Protein AF-A0A395YHB1-F1 (afdb_monomer_lite)

Radius of gyration: 20.07 Å; chains: 1; bounding box: 61×29×41 Å

Foldseek 3Di:
DFKWKAWPVRDIAGFPDPPDLQWTKGKAQAPVRVVVVVVCQDQRRQQWMFIAGPVRHTPDIAGRKDFPDKDWDQDPNRMIIMTTGIDHDDPVNVVVVVVVVVVVVVVVVVCVVVVDPPDD

pLDDT: mean 91.36, std 10.52, range [46.06, 98.12]

Sequence (120 aa):
MKDTMILKDGNVIELEEASSLTALKVVAADRAAMLETWSKLTVENLANVQIKNGDGLVVGKYTDLVMDHETSIVENDGSVSTNYCFREKTDVEQLEERVAAVEETTDILTMNALDGGELV

Structure (mmCIF, N/CA/C/O backbone):
data_AF-A0A395YHB1-F1
#
_entry.id   AF-A0A395YHB1-F1
#
loop_
_atom_site.group_PDB
_atom_site.id
_atom_site.type_symbol
_atom_site.label_atom_id
_atom_site.label_alt_id
_atom_site.label_comp_id
_atom_site.label_asym_id
_atom_site.label_entity_id
_atom_site.label_seq_id
_atom_site.pdbx_PDB_ins_code
_atom_site.Cartn_x
_atom_site.Cartn_y
_atom_site.Cartn_z
_atom_site.occupancy
_atom_site.B_iso_or_equiv
_atom_site.auth_seq_id
_atom_site.auth_comp_id
_atom_site.auth_asym_id
_atom_site.auth_atom_id
_atom_site.pdbx_PDB_model_num
ATOM 1 N N . MET A 1 1 ? -14.897 -12.260 10.498 1.00 84.38 1 MET A N 1
ATOM 2 C CA . MET A 1 1 ? -13.474 -11.858 10.528 1.00 84.38 1 MET A CA 1
ATOM 3 C C . MET A 1 1 ? -13.280 -10.804 9.454 1.00 84.38 1 MET A C 1
ATOM 5 O O . MET A 1 1 ? -14.079 -10.787 8.525 1.00 84.38 1 MET A O 1
ATOM 9 N N . LYS A 1 2 ? -12.320 -9.896 9.629 1.00 92.06 2 LYS A N 1
ATOM 10 C CA . LYS A 1 2 ? -12.047 -8.834 8.657 1.00 92.06 2 LYS A CA 1
ATOM 11 C C . LYS A 1 2 ? -11.239 -9.370 7.484 1.00 92.06 2 LYS A C 1
ATOM 13 O O . LYS A 1 2 ? -10.538 -10.374 7.624 1.00 92.06 2 LYS A O 1
ATOM 18 N N . ASP A 1 3 ? -11.329 -8.676 6.363 1.00 96.06 3 ASP A N 1
ATOM 19 C CA . ASP A 1 3 ? -10.443 -8.911 5.234 1.00 96.06 3 ASP A CA 1
ATOM 20 C C . ASP A 1 3 ? -9.025 -8.440 5.597 1.00 96.06 3 ASP A C 1
ATOM 22 O O . ASP A 1 3 ? -8.831 -7.613 6.491 1.00 96.06 3 ASP A O 1
ATOM 26 N N . THR A 1 4 ? -8.011 -8.994 4.937 1.00 96.81 4 THR A N 1
ATOM 27 C CA . THR A 1 4 ? -6.606 -8.674 5.222 1.00 96.81 4 THR A CA 1
ATOM 28 C C . THR A 1 4 ? -5.809 -8.465 3.948 1.00 96.81 4 THR A C 1
ATOM 30 O O . THR A 1 4 ? -5.947 -9.220 2.984 1.00 96.81 4 THR A O 1
ATOM 33 N N . MET A 1 5 ? -4.940 -7.458 3.966 1.00 96.81 5 MET A N 1
ATOM 34 C CA . MET A 1 5 ? -3.902 -7.236 2.966 1.00 96.81 5 MET A CA 1
ATOM 35 C C . MET A 1 5 ? -2.581 -7.780 3.499 1.00 96.81 5 MET A C 1
ATOM 37 O O . MET A 1 5 ? -2.143 -7.413 4.587 1.00 96.81 5 MET A O 1
ATOM 41 N N . ILE A 1 6 ? -1.952 -8.664 2.736 1.00 97.56 6 ILE A N 1
ATOM 42 C CA . ILE A 1 6 ? -0.657 -9.262 3.051 1.00 97.56 6 ILE A CA 1
ATOM 43 C C . ILE A 1 6 ? 0.367 -8.674 2.091 1.00 97.56 6 ILE A C 1
ATOM 45 O O . ILE A 1 6 ? 0.223 -8.830 0.876 1.00 97.56 6 ILE A O 1
ATOM 49 N N . LEU A 1 7 ? 1.373 -8.007 2.647 1.00 98.00 7 LEU A N 1
ATOM 50 C CA . LEU A 1 7 ? 2.492 -7.415 1.917 1.00 98.00 7 LEU A CA 1
ATOM 51 C C . LEU A 1 7 ? 3.570 -8.463 1.605 1.00 98.00 7 LEU A C 1
ATOM 53 O O . LEU A 1 7 ? 3.587 -9.548 2.194 1.00 98.00 7 LEU A O 1
ATOM 57 N N . LYS A 1 8 ? 4.500 -8.127 0.704 1.00 97.75 8 LYS A N 1
ATOM 58 C CA . LYS A 1 8 ? 5.591 -9.022 0.278 1.00 97.75 8 LYS A CA 1
ATOM 59 C C . LYS A 1 8 ? 6.430 -9.546 1.448 1.00 97.75 8 LYS A C 1
ATOM 61 O O . LYS A 1 8 ? 6.791 -10.720 1.459 1.00 97.75 8 LYS A O 1
ATOM 66 N N . ASP A 1 9 ? 6.735 -8.693 2.423 1.00 97.00 9 ASP A N 1
ATOM 67 C CA . ASP A 1 9 ? 7.498 -9.056 3.626 1.00 97.00 9 ASP A CA 1
ATOM 68 C C . ASP A 1 9 ? 6.701 -9.902 4.642 1.00 97.00 9 ASP A C 1
ATOM 70 O O . ASP A 1 9 ? 7.239 -10.322 5.667 1.00 97.00 9 ASP A O 1
ATOM 74 N N . GLY A 1 10 ? 5.426 -10.178 4.358 1.00 96.56 10 GLY A N 1
ATOM 75 C CA . GLY A 1 10 ? 4.526 -10.943 5.212 1.00 96.56 10 GLY A CA 1
ATOM 76 C C . GLY A 1 10 ? 3.780 -10.109 6.253 1.00 96.56 10 GLY A C 1
ATOM 77 O O . GLY A 1 10 ? 2.988 -10.685 7.004 1.00 96.56 10 GLY A O 1
ATOM 78 N N . ASN A 1 11 ? 3.978 -8.785 6.311 1.00 97.00 11 ASN A N 1
ATOM 79 C CA . ASN A 1 11 ? 3.154 -7.922 7.154 1.00 97.00 11 ASN A CA 1
ATOM 80 C C . ASN A 1 11 ? 1.682 -8.025 6.747 1.00 97.00 11 ASN A C 1
ATOM 82 O O . ASN A 1 11 ? 1.336 -8.018 5.565 1.00 97.00 11 ASN A O 1
ATOM 86 N N . VAL A 1 12 ? 0.817 -8.088 7.757 1.00 97.06 12 VAL A N 1
ATOM 87 C CA . VAL A 1 12 ? -0.633 -8.178 7.593 1.00 97.06 12 VAL A CA 1
ATOM 88 C C . VAL A 1 12 ? -1.261 -6.865 8.039 1.00 97.06 12 VAL A C 1
ATOM 90 O O . VAL A 1 12 ? -0.983 -6.384 9.137 1.00 97.06 12 VAL A O 1
ATOM 93 N N . ILE A 1 13 ? -2.111 -6.302 7.186 1.00 96.69 13 ILE A N 1
ATOM 94 C CA . ILE A 1 13 ? -2.924 -5.118 7.458 1.00 96.69 13 ILE A CA 1
ATOM 95 C C . ILE A 1 13 ? -4.385 -5.565 7.475 1.00 96.69 13 ILE A C 1
ATOM 97 O O . ILE A 1 13 ? -4.868 -6.153 6.505 1.00 96.69 13 ILE A O 1
ATOM 101 N N . GLU A 1 14 ? -5.085 -5.315 8.580 1.00 96.75 14 GLU A N 1
ATOM 102 C CA . GLU A 1 14 ? -6.527 -5.558 8.667 1.00 96.75 14 GLU A CA 1
ATOM 103 C C . GLU A 1 14 ? -7.300 -4.469 7.919 1.00 96.75 14 GLU A C 1
ATOM 105 O O . GLU A 1 14 ? -7.004 -3.281 8.049 1.00 96.75 14 GLU A O 1
ATOM 110 N N . LEU A 1 15 ? -8.304 -4.882 7.151 1.00 95.81 15 LEU A N 1
ATOM 111 C CA . LEU A 1 15 ? -9.122 -4.002 6.327 1.00 95.81 15 LEU A CA 1
ATOM 112 C C . LEU A 1 15 ? -10.535 -3.928 6.914 1.00 95.81 15 LEU A C 1
ATOM 114 O O . LEU A 1 15 ? -11.179 -4.955 7.130 1.00 95.81 15 LEU A O 1
ATOM 118 N N . GLU A 1 16 ? -11.034 -2.715 7.145 1.00 94.12 16 GLU A N 1
ATOM 119 C CA . GLU A 1 16 ? -12.457 -2.503 7.442 1.00 94.12 16 GLU A CA 1
ATOM 120 C C . GLU A 1 16 ? -13.307 -2.708 6.190 1.00 94.12 16 GLU A C 1
ATOM 122 O O . GLU A 1 16 ? -14.388 -3.288 6.250 1.00 94.12 16 GLU A O 1
ATOM 127 N N . GLU A 1 17 ? -12.812 -2.228 5.048 1.00 89.50 17 GLU A N 1
ATOM 128 C CA . GLU A 1 17 ? -13.490 -2.318 3.759 1.00 89.50 17 GLU A CA 1
ATOM 129 C C . GLU A 1 17 ? -12.451 -2.599 2.667 1.00 89.50 17 GLU A C 1
ATOM 131 O O . GLU A 1 17 ? -11.435 -1.910 2.571 1.00 89.50 17 GLU A O 1
ATOM 136 N N . ALA A 1 18 ? -12.702 -3.630 1.855 1.00 86.50 18 ALA A N 1
ATOM 137 C CA . ALA A 1 18 ? -11.795 -4.099 0.805 1.00 86.50 18 ALA A CA 1
ATOM 138 C C . ALA A 1 18 ? -12.508 -4.313 -0.542 1.00 86.50 18 ALA A C 1
ATOM 140 O O . ALA A 1 18 ? -12.140 -5.182 -1.331 1.00 86.50 18 ALA A O 1
ATOM 141 N N . SER A 1 19 ? -13.562 -3.537 -0.815 1.00 79.06 19 SER A N 1
ATOM 142 C CA . SER A 1 19 ? -14.399 -3.718 -2.010 1.00 79.06 19 SER A CA 1
ATOM 143 C C . SER A 1 19 ? -13.686 -3.391 -3.326 1.00 79.06 19 SER A C 1
ATOM 145 O O . SER A 1 19 ? -14.141 -3.816 -4.385 1.00 79.06 19 SER A O 1
ATOM 147 N N . SER A 1 20 ? -12.600 -2.613 -3.277 1.00 86.88 20 SER A N 1
ATOM 148 C CA . SER A 1 20 ? -11.771 -2.255 -4.432 1.00 86.88 20 SER A CA 1
ATOM 149 C C . SER A 1 20 ? -10.357 -1.892 -3.984 1.00 86.88 20 SER A C 1
ATOM 151 O O . SER A 1 20 ? -10.186 -1.300 -2.922 1.00 86.88 20 SER A O 1
ATOM 153 N N . LEU A 1 21 ? -9.357 -2.143 -4.837 1.00 90.56 21 LEU A N 1
ATOM 154 C CA . LEU A 1 21 ? -7.992 -1.625 -4.662 1.00 90.56 21 LEU A CA 1
ATOM 155 C C . LEU A 1 21 ? -7.934 -0.097 -4.531 1.00 90.56 21 LEU A C 1
ATOM 157 O O . LEU A 1 21 ? -7.050 0.442 -3.874 1.00 90.56 21 LEU A O 1
ATOM 161 N N . THR A 1 22 ? -8.884 0.600 -5.151 1.00 91.44 22 THR A N 1
ATOM 162 C CA . THR A 1 22 ? -8.983 2.064 -5.121 1.00 91.44 22 THR A CA 1
ATOM 163 C C . THR A 1 22 ? -9.711 2.586 -3.880 1.00 91.44 22 THR A C 1
ATOM 165 O O . THR A 1 22 ? -10.037 3.767 -3.825 1.00 91.44 22 THR A O 1
ATOM 168 N N . ALA A 1 23 ? -10.092 1.710 -2.949 1.00 89.69 23 ALA A N 1
ATOM 169 C CA . ALA A 1 23 ? -10.854 2.073 -1.762 1.00 89.69 23 ALA A CA 1
ATOM 170 C C . ALA A 1 23 ? -10.610 1.067 -0.622 1.00 89.69 23 ALA A C 1
ATOM 172 O O . ALA A 1 23 ? -11.554 0.447 -0.125 1.00 89.69 23 ALA A O 1
ATOM 173 N N . LEU A 1 24 ? -9.340 0.854 -0.253 1.00 94.75 24 LEU A N 1
ATOM 174 C CA . LEU A 1 24 ? -8.985 0.005 0.885 1.00 94.75 24 LEU A CA 1
ATOM 175 C C . LEU A 1 24 ? -8.991 0.827 2.173 1.00 94.75 24 LEU A C 1
ATOM 177 O O . LEU A 1 24 ? -8.142 1.697 2.373 1.00 94.75 24 LEU A O 1
ATOM 181 N N . LYS A 1 25 ? -9.928 0.525 3.072 1.00 96.31 25 LYS A N 1
ATOM 182 C CA . LYS A 1 25 ? -10.088 1.246 4.336 1.00 96.31 25 LYS A CA 1
ATOM 183 C C . LYS A 1 25 ? -9.419 0.513 5.489 1.00 96.31 25 LYS A C 1
ATOM 185 O O . LYS A 1 25 ? -9.704 -0.658 5.737 1.00 96.31 25 LYS A O 1
ATOM 190 N N . VAL A 1 26 ? -8.601 1.240 6.240 1.00 97.06 26 VAL A N 1
ATOM 191 C CA . VAL A 1 26 ? -7.925 0.782 7.458 1.00 97.06 26 VAL A CA 1
ATOM 192 C C . VAL A 1 26 ? -8.269 1.736 8.596 1.00 97.06 26 VAL A C 1
ATOM 194 O O . VAL A 1 26 ? -8.272 2.952 8.410 1.00 97.06 26 VAL A O 1
ATOM 197 N N . VAL A 1 27 ? -8.545 1.192 9.781 1.00 97.19 27 VAL A N 1
ATOM 198 C CA . VAL A 1 27 ? -8.738 1.983 11.002 1.00 97.19 27 VAL A CA 1
ATOM 199 C C . VAL A 1 27 ? -7.573 1.733 11.946 1.00 97.19 27 VAL A C 1
ATOM 201 O O . VAL A 1 27 ? -7.333 0.607 12.379 1.00 97.19 27 VAL A O 1
ATOM 204 N N . ALA A 1 28 ? -6.854 2.803 12.268 1.00 97.25 28 ALA A N 1
ATOM 205 C CA . ALA A 1 28 ? -5.773 2.804 13.238 1.00 97.25 28 ALA A CA 1
ATOM 206 C C . ALA A 1 28 ? -6.239 3.410 14.566 1.00 97.25 28 ALA A C 1
ATOM 208 O O . ALA A 1 28 ? -7.073 4.315 14.590 1.00 97.25 28 ALA A O 1
ATOM 209 N N . ALA A 1 29 ? -5.667 2.943 15.678 1.00 97.25 29 ALA A N 1
ATOM 210 C CA . ALA A 1 29 ? -6.022 3.425 17.015 1.00 97.25 29 ALA A CA 1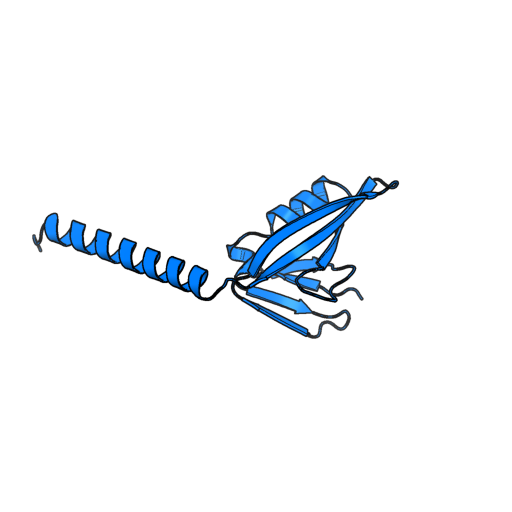
ATOM 211 C C . ALA A 1 29 ? -5.692 4.913 17.226 1.00 97.25 29 ALA A C 1
ATOM 213 O O . ALA A 1 29 ? -6.371 5.590 17.991 1.00 97.25 29 ALA A O 1
ATOM 214 N N . ASP A 1 30 ? -4.659 5.412 16.545 1.00 97.44 30 ASP A N 1
ATOM 215 C CA . ASP A 1 30 ? -4.214 6.799 16.590 1.00 97.44 30 ASP A CA 1
ATOM 216 C C . ASP A 1 30 ? -3.345 7.138 15.359 1.00 97.44 30 ASP A C 1
ATOM 218 O O . ASP A 1 30 ? -3.114 6.315 14.467 1.00 97.44 30 ASP A O 1
ATOM 222 N N . ARG A 1 31 ? -2.845 8.379 15.307 1.00 96.75 31 ARG A N 1
ATOM 223 C CA . ARG A 1 31 ? -1.987 8.868 14.215 1.00 96.75 31 ARG A CA 1
ATOM 224 C C . ARG A 1 31 ? -0.648 8.137 14.110 1.00 96.75 31 ARG A C 1
ATOM 226 O O . ARG A 1 31 ? -0.127 8.034 13.003 1.00 96.75 31 ARG A O 1
ATOM 233 N N . ALA A 1 32 ? -0.079 7.674 15.220 1.00 97.75 32 ALA A N 1
ATOM 234 C CA . ALA A 1 32 ? 1.189 6.954 15.202 1.00 97.75 32 ALA A CA 1
ATOM 235 C C . ALA A 1 32 ? 0.994 5.557 14.599 1.00 97.75 32 ALA A C 1
ATOM 237 O O . ALA A 1 32 ? 1.729 5.188 13.688 1.00 97.75 32 ALA A O 1
ATOM 238 N N . ALA A 1 33 ? -0.060 4.843 15.001 1.00 97.06 33 ALA A N 1
ATOM 239 C CA . ALA A 1 33 ? -0.425 3.553 14.415 1.00 97.06 33 ALA A CA 1
ATOM 240 C C . ALA A 1 33 ? -0.775 3.662 12.915 1.00 97.06 33 ALA A C 1
ATOM 242 O O . ALA A 1 33 ? -0.430 2.784 12.116 1.00 97.06 33 ALA A O 1
ATOM 243 N N . MET A 1 34 ? -1.420 4.761 12.506 1.00 96.94 34 MET A N 1
ATOM 244 C CA . MET A 1 34 ? -1.662 5.043 11.087 1.00 96.94 34 MET A CA 1
ATOM 245 C C . MET A 1 34 ? -0.343 5.234 10.327 1.00 96.94 34 MET A C 1
ATOM 247 O O . MET A 1 34 ? -0.149 4.628 9.274 1.00 96.94 34 MET A O 1
ATOM 251 N N . LEU A 1 35 ? 0.595 6.009 10.884 1.00 97.00 35 LEU A N 1
ATOM 252 C CA . LEU A 1 35 ? 1.904 6.242 10.273 1.00 97.00 35 LEU A CA 1
ATOM 253 C C . LEU A 1 35 ? 2.742 4.959 10.186 1.00 97.00 35 LEU A C 1
ATOM 255 O O . LEU A 1 35 ? 3.421 4.742 9.185 1.00 97.00 35 LEU A O 1
ATOM 259 N N . GLU A 1 36 ? 2.671 4.086 11.192 1.00 97.19 36 GLU A N 1
ATOM 260 C CA . GLU A 1 36 ? 3.302 2.764 11.142 1.00 97.19 36 GLU A CA 1
ATOM 261 C C . GLU A 1 36 ? 2.754 1.929 9.983 1.00 97.19 36 GLU A C 1
ATOM 263 O O . GLU A 1 36 ? 3.535 1.338 9.238 1.00 97.19 36 GLU A O 1
ATOM 268 N N . THR A 1 37 ? 1.433 1.922 9.783 1.00 96.75 37 THR A N 1
ATOM 269 C CA . THR A 1 37 ? 0.811 1.238 8.638 1.00 96.75 37 THR A CA 1
ATOM 270 C C . THR A 1 37 ? 1.287 1.844 7.321 1.00 96.75 37 THR A C 1
ATOM 272 O O . THR A 1 37 ? 1.767 1.116 6.454 1.00 96.75 37 THR A O 1
ATOM 275 N N . TRP A 1 38 ? 1.239 3.173 7.197 1.00 96.62 38 TRP A N 1
ATOM 276 C CA . TRP A 1 38 ? 1.685 3.901 6.007 1.00 96.62 38 TRP A CA 1
ATOM 277 C C . TRP A 1 38 ? 3.155 3.612 5.670 1.00 96.62 38 TRP A C 1
ATOM 279 O O . TRP A 1 38 ? 3.487 3.336 4.522 1.00 96.62 38 TRP A O 1
ATOM 289 N N . SER A 1 39 ? 4.034 3.566 6.676 1.00 96.69 39 SER A N 1
ATOM 290 C CA . SER A 1 39 ? 5.468 3.302 6.483 1.00 96.69 39 SER A CA 1
ATOM 291 C C . SER A 1 39 ? 5.783 1.919 5.904 1.00 96.69 39 SER A C 1
ATOM 293 O O . SER A 1 39 ? 6.849 1.728 5.322 1.00 96.69 39 SER A O 1
ATOM 295 N N . LYS A 1 40 ? 4.859 0.958 6.032 1.00 97.00 40 LYS A N 1
ATOM 296 C CA . LYS A 1 40 ? 5.000 -0.388 5.461 1.00 97.00 40 LYS A CA 1
ATOM 297 C C . LYS A 1 40 ? 4.590 -0.453 3.993 1.00 97.00 40 LYS A C 1
ATOM 299 O O . LYS A 1 40 ? 4.979 -1.405 3.321 1.00 97.00 40 LYS A O 1
ATOM 304 N N . LEU A 1 41 ? 3.839 0.528 3.487 1.00 96.50 41 LEU A N 1
ATOM 305 C CA . LEU A 1 41 ? 3.356 0.604 2.103 1.00 96.50 41 LEU A CA 1
ATOM 306 C C . LEU A 1 41 ? 4.460 1.101 1.152 1.00 96.50 41 LEU A C 1
ATOM 308 O O . LEU A 1 41 ? 4.289 2.056 0.398 1.00 96.50 41 LEU A O 1
ATOM 312 N N . THR A 1 42 ? 5.626 0.462 1.217 1.00 96.69 42 THR A N 1
ATOM 313 C CA . THR A 1 42 ? 6.783 0.775 0.375 1.00 96.69 42 THR A CA 1
ATOM 314 C C . THR A 1 42 ? 6.653 0.116 -0.995 1.00 96.69 42 THR A C 1
ATOM 316 O O . THR A 1 42 ? 5.974 -0.898 -1.143 1.00 96.69 42 THR A O 1
ATOM 319 N N . VAL A 1 43 ? 7.370 0.640 -1.995 1.00 94.69 43 VAL A N 1
ATOM 320 C CA . VAL A 1 43 ? 7.433 0.039 -3.342 1.00 94.69 43 VAL A CA 1
ATOM 321 C C . VAL A 1 43 ? 7.814 -1.444 -3.277 1.00 94.69 43 VAL A C 1
ATOM 323 O O . VAL A 1 43 ? 7.223 -2.264 -3.972 1.00 94.69 43 VAL A O 1
ATOM 326 N N . GLU A 1 44 ? 8.755 -1.814 -2.403 1.00 96.50 44 GLU A N 1
ATOM 327 C CA . GLU A 1 44 ? 9.151 -3.212 -2.238 1.00 96.50 44 GLU A CA 1
ATOM 328 C C . GLU A 1 44 ? 8.009 -4.078 -1.692 1.00 96.50 44 GLU A C 1
ATOM 330 O O . GLU A 1 44 ? 7.758 -5.169 -2.208 1.00 96.50 44 GLU A O 1
ATOM 335 N N . ASN A 1 45 ? 7.309 -3.600 -0.665 1.00 97.50 45 ASN A N 1
ATOM 336 C CA . ASN A 1 45 ? 6.218 -4.345 -0.050 1.00 97.50 45 ASN A CA 1
ATOM 337 C C . ASN A 1 45 ? 4.974 -4.436 -0.934 1.00 97.50 45 ASN A C 1
ATOM 339 O O . ASN A 1 45 ? 4.240 -5.422 -0.853 1.00 97.50 45 ASN A O 1
ATOM 343 N N . LEU A 1 46 ? 4.772 -3.441 -1.796 1.00 97.31 46 LEU A N 1
ATOM 344 C CA . LEU A 1 46 ? 3.689 -3.380 -2.771 1.00 97.31 46 LEU A CA 1
ATOM 345 C C . LEU A 1 46 ? 3.984 -4.159 -4.066 1.00 97.31 46 LEU A C 1
ATOM 347 O O . LEU A 1 46 ? 3.066 -4.416 -4.845 1.00 97.31 46 LEU A O 1
ATOM 351 N N . ALA A 1 47 ? 5.224 -4.614 -4.279 1.00 96.75 47 ALA A N 1
ATOM 352 C CA . ALA A 1 47 ? 5.587 -5.433 -5.437 1.00 96.75 47 ALA A CA 1
ATOM 353 C C . ALA A 1 47 ? 4.868 -6.797 -5.465 1.00 96.75 47 ALA A C 1
ATOM 355 O O . ALA A 1 47 ? 4.709 -7.396 -6.529 1.00 96.75 47 ALA A O 1
ATOM 356 N N . ASN A 1 48 ? 4.421 -7.305 -4.310 1.00 97.31 48 ASN A N 1
ATOM 357 C CA . ASN A 1 48 ? 3.580 -8.497 -4.226 1.00 97.31 48 ASN A CA 1
ATOM 358 C C . ASN A 1 48 ? 2.592 -8.371 -3.066 1.00 97.31 48 ASN A C 1
ATOM 360 O O . ASN A 1 48 ? 3.001 -8.316 -1.908 1.00 97.31 48 ASN A O 1
ATOM 364 N N . VAL A 1 49 ? 1.300 -8.356 -3.382 1.00 97.50 49 VAL A N 1
ATOM 365 C CA . VAL A 1 49 ? 0.233 -8.191 -2.396 1.00 97.50 49 VAL A CA 1
ATOM 366 C C . VAL A 1 49 ? -0.836 -9.257 -2.583 1.00 97.50 49 VAL A C 1
ATOM 368 O O . VAL A 1 49 ? -1.254 -9.567 -3.701 1.00 97.50 49 VAL A O 1
ATOM 371 N N . GLN A 1 50 ? -1.328 -9.797 -1.469 1.00 97.25 50 GLN A N 1
ATOM 372 C CA . GLN A 1 50 ? -2.493 -10.680 -1.450 1.00 97.25 50 GLN A CA 1
ATOM 373 C C . GLN A 1 50 ? -3.598 -10.082 -0.593 1.00 97.25 50 GLN A C 1
ATOM 375 O O . GLN A 1 50 ? -3.347 -9.658 0.531 1.00 97.25 50 GLN A O 1
ATOM 380 N N . ILE A 1 51 ? -4.829 -10.117 -1.095 1.00 96.12 51 ILE A N 1
ATOM 381 C CA . ILE A 1 51 ? -6.021 -9.814 -0.306 1.00 96.12 51 ILE A CA 1
ATOM 382 C C . ILE A 1 51 ? -6.693 -11.130 0.062 1.00 96.12 51 ILE A C 1
ATOM 384 O O . ILE A 1 51 ? -6.997 -11.948 -0.816 1.00 96.12 51 ILE A O 1
ATOM 388 N N . LYS A 1 52 ? -6.927 -11.338 1.356 1.00 95.94 52 LYS A N 1
ATOM 389 C CA . LYS A 1 52 ? -7.729 -12.445 1.871 1.00 95.94 52 LYS A CA 1
ATOM 390 C C . LYS A 1 52 ? -9.033 -11.930 2.444 1.00 95.94 52 LYS A C 1
ATOM 392 O O . LYS A 1 52 ? -9.038 -10.905 3.117 1.00 95.94 52 LYS A O 1
ATOM 397 N N . ASN A 1 53 ? -10.112 -12.665 2.213 1.00 94.31 53 ASN A N 1
ATOM 398 C CA . ASN A 1 53 ? -11.379 -12.371 2.864 1.00 94.31 53 ASN A CA 1
ATOM 399 C C . ASN A 1 53 ? -11.364 -12.807 4.341 1.00 94.31 53 ASN A C 1
ATOM 401 O O . ASN A 1 53 ? -10.436 -13.486 4.792 1.00 94.31 53 ASN A O 1
ATOM 405 N N . GLY A 1 54 ? -12.423 -12.475 5.077 1.00 92.56 54 GLY A N 1
ATOM 406 C CA . GLY A 1 54 ? -12.610 -12.896 6.467 1.00 92.56 54 GLY A CA 1
ATOM 407 C C . GLY A 1 54 ? -12.504 -14.406 6.732 1.00 92.56 54 GLY A C 1
ATOM 408 O O . GLY A 1 54 ? -12.191 -14.793 7.853 1.00 92.56 54 GLY A O 1
ATOM 409 N N . ASP A 1 55 ? -12.699 -15.271 5.737 1.00 93.88 55 ASP A N 1
ATOM 410 C CA . ASP A 1 55 ? -12.525 -16.726 5.884 1.00 93.88 55 ASP A CA 1
ATOM 411 C C . ASP A 1 55 ? -11.072 -17.185 5.649 1.00 93.88 55 ASP A C 1
ATOM 413 O O . ASP A 1 55 ? -10.761 -18.376 5.714 1.00 93.88 55 ASP A O 1
ATOM 417 N N . GLY A 1 56 ? -10.162 -16.250 5.362 1.00 92.69 56 GLY A N 1
ATOM 418 C CA . GLY A 1 56 ? -8.758 -16.516 5.056 1.00 92.69 56 GLY A CA 1
ATOM 419 C C . GLY A 1 56 ? -8.507 -16.989 3.620 1.00 92.69 56 GLY A C 1
ATOM 420 O O . GLY A 1 56 ? -7.381 -17.383 3.296 1.00 92.69 56 GLY A O 1
ATOM 421 N N . LEU A 1 57 ? -9.518 -16.949 2.747 1.00 95.69 57 LEU A N 1
ATOM 422 C CA . LEU A 1 57 ? -9.377 -17.290 1.334 1.00 95.69 57 LEU A CA 1
ATOM 423 C C . LEU A 1 57 ? -8.749 -16.121 0.577 1.00 95.69 57 LEU A C 1
ATOM 425 O O . LEU A 1 57 ? -9.194 -14.986 0.708 1.00 95.69 57 LEU A O 1
ATOM 429 N N . VAL A 1 58 ? -7.749 -16.401 -0.261 1.00 95.94 58 VAL A N 1
ATOM 430 C CA . VAL A 1 58 ? -7.167 -15.392 -1.156 1.00 95.94 58 VAL A CA 1
ATOM 431 C C . VAL A 1 58 ? -8.186 -15.030 -2.234 1.00 95.94 58 VAL A C 1
ATOM 433 O O . VAL A 1 58 ? -8.509 -15.861 -3.081 1.00 95.94 58 VAL A O 1
ATOM 436 N N . VAL A 1 59 ? -8.668 -13.790 -2.199 1.00 94.44 59 VAL A N 1
ATOM 437 C CA . VAL A 1 59 ? -9.655 -13.235 -3.141 1.00 94.44 59 VAL A CA 1
ATOM 438 C C . VAL A 1 59 ? -9.035 -12.257 -4.140 1.00 94.44 59 VAL A C 1
ATOM 440 O O . VAL A 1 59 ? -9.651 -11.962 -5.159 1.00 94.44 59 VAL A O 1
ATOM 443 N N . GLY A 1 60 ? -7.804 -11.800 -3.895 1.00 93.50 60 GLY A N 1
ATOM 444 C CA . GLY A 1 60 ? -7.052 -10.947 -4.813 1.00 93.50 60 GLY A CA 1
ATOM 445 C C . GLY A 1 60 ? -5.549 -11.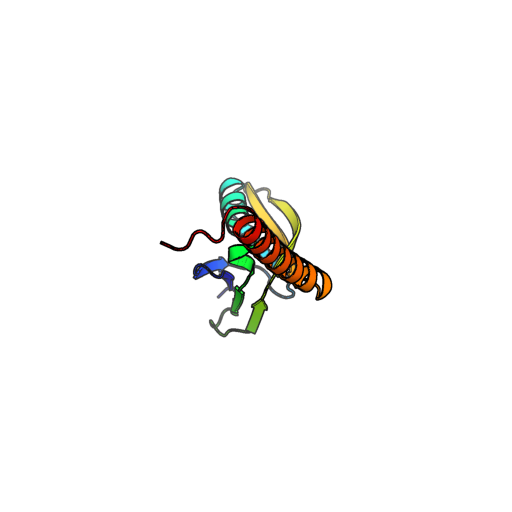188 -4.717 1.00 93.50 60 GLY A C 1
ATOM 446 O O . GLY A 1 60 ? -5.023 -11.460 -3.636 1.00 93.50 60 GLY A O 1
ATOM 447 N N . LYS A 1 61 ? -4.860 -11.097 -5.855 1.00 96.44 61 LYS A N 1
ATOM 448 C CA . LYS A 1 61 ? -3.398 -11.121 -5.955 1.00 96.44 61 LYS A CA 1
ATOM 449 C C . LYS A 1 61 ? -2.978 -10.019 -6.908 1.00 96.44 61 LYS A C 1
ATOM 451 O O . LYS A 1 61 ? -3.477 -9.986 -8.027 1.00 96.44 61 LYS A O 1
ATOM 456 N N . TYR A 1 62 ? -2.060 -9.180 -6.461 1.00 96.06 62 TYR A N 1
ATOM 457 C CA . TYR A 1 62 ? -1.599 -8.024 -7.210 1.00 96.06 62 TYR A CA 1
ATOM 458 C C . TYR A 1 62 ? -0.079 -7.954 -7.164 1.00 96.06 62 TYR A C 1
ATOM 460 O O . TYR A 1 62 ? 0.544 -8.333 -6.166 1.00 96.06 62 TYR A O 1
ATOM 468 N N . THR A 1 63 ? 0.508 -7.488 -8.255 1.00 95.56 63 THR A N 1
ATOM 469 C CA . THR A 1 63 ? 1.946 -7.264 -8.384 1.00 95.56 63 THR A CA 1
ATOM 470 C C . THR A 1 63 ? 2.185 -5.826 -8.782 1.00 95.56 63 THR A C 1
ATOM 472 O O . THR A 1 63 ? 1.337 -5.219 -9.432 1.00 95.56 63 THR A O 1
ATOM 475 N N . ASP A 1 64 ? 3.330 -5.291 -8.369 1.00 95.75 64 ASP A N 1
ATOM 476 C CA . ASP A 1 64 ? 3.765 -3.951 -8.762 1.00 95.75 64 ASP A CA 1
ATOM 477 C C . ASP A 1 64 ? 2.698 -2.883 -8.480 1.00 95.75 64 ASP A C 1
ATOM 479 O O . ASP A 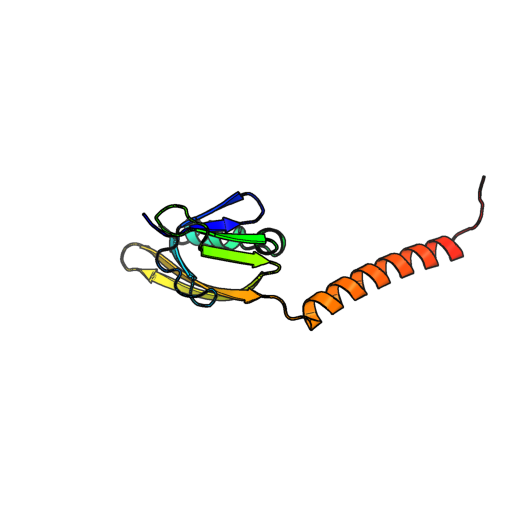1 64 ? 2.396 -2.034 -9.320 1.00 95.75 64 ASP A O 1
ATOM 483 N N . LEU A 1 65 ? 2.095 -2.940 -7.288 1.00 96.94 65 LEU A N 1
ATOM 484 C CA . LEU A 1 65 ? 1.183 -1.894 -6.851 1.00 96.94 65 LEU A CA 1
ATOM 485 C C . LEU A 1 65 ? 1.960 -0.616 -6.534 1.00 96.94 65 LEU A C 1
ATOM 487 O O . LEU A 1 65 ? 3.078 -0.636 -6.016 1.00 96.94 65 LEU A O 1
ATOM 491 N N . VAL A 1 66 ? 1.311 0.511 -6.785 1.00 95.69 66 VAL A N 1
ATOM 492 C CA . VAL A 1 66 ? 1.738 1.828 -6.330 1.00 95.69 66 VAL A CA 1
ATOM 493 C C . VAL A 1 66 ? 0.596 2.483 -5.570 1.00 95.69 66 VAL A C 1
ATOM 495 O O . VAL A 1 66 ? -0.578 2.340 -5.923 1.00 95.69 66 VAL A O 1
ATOM 498 N N . MET A 1 67 ? 0.946 3.179 -4.491 1.00 96.25 67 MET A N 1
ATOM 499 C CA . MET A 1 67 ? 0.004 4.024 -3.770 1.00 96.25 67 MET A CA 1
ATOM 500 C C . MET A 1 67 ? -0.210 5.296 -4.590 1.00 96.25 67 MET A C 1
ATOM 502 O O . MET A 1 67 ? 0.733 6.049 -4.817 1.00 96.25 67 MET A O 1
ATOM 506 N N . ASP A 1 68 ? -1.433 5.495 -5.068 1.00 95.12 68 ASP A N 1
ATOM 507 C CA . ASP A 1 68 ? -1.812 6.662 -5.862 1.00 95.12 68 ASP A CA 1
ATOM 508 C C . ASP A 1 68 ? -2.032 7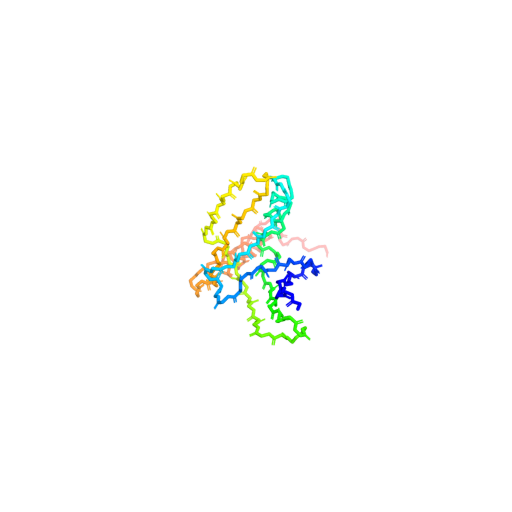.872 -4.949 1.00 95.12 68 ASP A C 1
ATOM 510 O O . ASP A 1 68 ? -1.416 8.921 -5.122 1.00 95.12 68 ASP A O 1
ATOM 514 N N . HIS A 1 69 ? -2.871 7.691 -3.931 1.00 94.56 69 HIS A N 1
ATOM 515 C CA . HIS A 1 69 ? -3.104 8.659 -2.868 1.00 94.56 69 HIS A CA 1
ATOM 516 C C . HIS A 1 69 ? -3.765 7.989 -1.661 1.00 94.56 69 HIS A C 1
ATOM 518 O O . HIS A 1 69 ? -4.283 6.871 -1.730 1.00 94.56 69 HIS A O 1
ATOM 524 N N . GLU A 1 70 ? -3.803 8.714 -0.554 1.00 95.75 70 GLU A N 1
ATOM 525 C CA . GLU A 1 70 ? -4.505 8.352 0.662 1.00 95.75 70 GLU A CA 1
ATOM 526 C C . GLU A 1 70 ? -5.377 9.507 1.166 1.00 95.75 70 GLU A C 1
ATOM 528 O O . GLU A 1 70 ? -5.127 10.688 0.923 1.00 95.75 70 GLU A O 1
ATOM 533 N N . THR A 1 71 ? -6.434 9.181 1.902 1.00 95.94 71 THR A N 1
ATOM 534 C CA . THR A 1 71 ? -7.253 10.172 2.610 1.00 95.94 71 THR A CA 1
ATOM 535 C C . THR A 1 71 ? -7.512 9.685 4.021 1.00 95.94 71 THR A C 1
ATOM 537 O O . THR A 1 71 ? -8.023 8.586 4.209 1.00 95.94 71 THR A O 1
ATOM 540 N N . SER A 1 72 ? -7.164 10.502 5.017 1.00 96.56 72 SER A N 1
ATOM 541 C CA . SER A 1 72 ? -7.300 10.156 6.434 1.00 96.56 72 SER A CA 1
ATOM 542 C C . SER A 1 72 ? -8.225 11.122 7.162 1.00 96.56 72 SER A C 1
ATOM 544 O O . SER A 1 72 ? -8.115 12.338 6.999 1.00 96.56 72 SER A O 1
ATOM 546 N N . ILE A 1 73 ? -9.093 10.578 8.009 1.00 97.38 73 ILE A N 1
ATOM 547 C CA . ILE A 1 73 ? -9.983 11.328 8.896 1.00 97.38 73 ILE A CA 1
ATOM 548 C C . ILE A 1 73 ? -9.661 10.910 10.327 1.00 97.38 73 ILE A C 1
ATOM 550 O O . ILE A 1 73 ? -9.585 9.722 10.629 1.00 97.38 73 ILE A O 1
ATOM 554 N N . VAL A 1 74 ? -9.431 11.894 11.198 1.00 97.69 74 VAL A N 1
ATOM 555 C CA . VAL A 1 74 ? -9.301 11.652 12.638 1.00 97.69 74 VAL A CA 1
ATOM 556 C C . VAL A 1 74 ? -10.689 11.730 13.243 1.00 97.69 74 VAL A C 1
ATOM 558 O O . VAL A 1 74 ? -11.351 12.764 13.143 1.00 97.69 74 VAL A O 1
ATOM 561 N N . GLU A 1 75 ? -11.109 10.635 13.850 1.00 96.94 75 GLU A N 1
ATOM 562 C CA . GLU A 1 75 ? -12.415 10.490 14.465 1.00 96.94 75 GLU A CA 1
ATO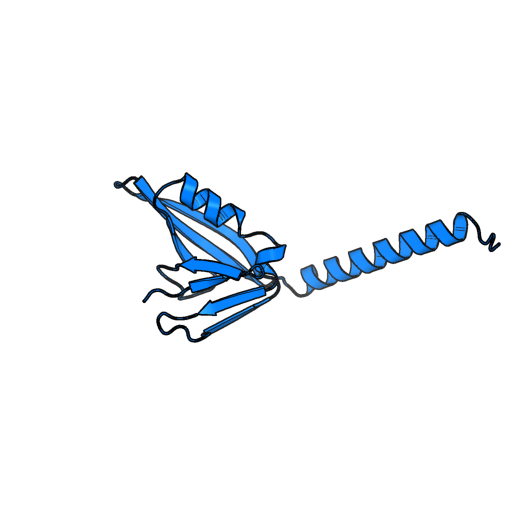M 563 C C . GLU A 1 75 ? -12.448 11.143 15.854 1.00 96.94 75 GLU A C 1
ATOM 565 O O . GLU A 1 75 ? -11.420 11.456 16.464 1.00 96.94 75 GLU A O 1
ATOM 570 N N . ASN A 1 76 ? -13.656 11.344 16.386 1.00 96.06 76 ASN A N 1
ATOM 571 C CA . ASN A 1 76 ? -13.854 11.989 17.690 1.00 96.06 76 ASN A CA 1
ATOM 572 C C . ASN A 1 76 ? -13.229 11.214 18.863 1.00 96.06 76 ASN A C 1
ATOM 574 O O . ASN A 1 76 ? -12.943 11.810 19.901 1.00 96.06 76 ASN A O 1
ATOM 578 N N . ASP A 1 77 ? -13.041 9.902 18.716 1.00 95.62 77 ASP A N 1
ATOM 579 C CA . ASP A 1 77 ? -12.408 9.033 19.713 1.00 95.62 77 ASP A CA 1
ATOM 580 C C . ASP A 1 77 ? -10.871 9.010 19.614 1.00 95.62 77 ASP A C 1
ATOM 582 O O . ASP A 1 77 ? -10.211 8.368 20.430 1.00 95.62 77 ASP A O 1
ATOM 586 N N . GLY A 1 78 ? -10.297 9.746 18.655 1.00 95.00 78 GLY A N 1
ATOM 587 C CA . GLY A 1 78 ? -8.860 9.816 18.403 1.00 95.00 78 GLY A CA 1
ATOM 588 C C . GLY A 1 78 ? -8.335 8.764 17.423 1.00 95.00 78 GLY A C 1
ATOM 589 O O . GLY A 1 78 ? -7.172 8.875 17.019 1.00 95.00 78 GLY A O 1
ATOM 590 N N . SER A 1 79 ? -9.171 7.808 17.003 1.00 97.69 79 SER A N 1
ATOM 591 C CA . SER A 1 79 ? -8.826 6.853 15.949 1.00 97.69 79 SER A CA 1
ATOM 592 C C . SER A 1 79 ? -8.688 7.543 14.592 1.00 97.69 79 SER A C 1
ATOM 594 O O . SER A 1 79 ? -9.129 8.678 14.388 1.00 97.69 79 SER A O 1
ATOM 596 N N . VAL A 1 80 ? -8.017 6.875 13.657 1.00 98.12 80 VAL A N 1
ATOM 597 C CA . VAL A 1 80 ? -7.795 7.398 12.309 1.00 98.12 80 VAL A CA 1
ATOM 598 C C . VAL A 1 80 ? -8.328 6.405 11.292 1.00 98.12 80 VAL A C 1
ATOM 600 O O . VAL A 1 80 ? -7.815 5.293 11.180 1.00 98.12 80 VAL A O 1
ATOM 603 N N . SER A 1 81 ? -9.344 6.822 10.541 1.00 97.50 81 SER A N 1
ATOM 604 C CA . SER A 1 81 ? -9.844 6.088 9.382 1.00 97.50 81 SER A CA 1
ATOM 605 C C . SER A 1 81 ? -9.097 6.561 8.142 1.00 97.50 81 SER A C 1
ATOM 607 O O . SER A 1 81 ? -9.244 7.715 7.730 1.00 97.50 81 SER A O 1
ATOM 609 N N . THR A 1 82 ? -8.333 5.668 7.522 1.00 97.69 82 THR A N 1
ATOM 610 C CA . THR A 1 82 ? -7.560 5.955 6.313 1.00 97.69 82 THR A CA 1
ATOM 611 C C . THR A 1 82 ? -8.062 5.116 5.154 1.00 97.69 82 THR A C 1
ATOM 613 O O . THR A 1 82 ? -8.173 3.897 5.254 1.00 97.69 82 THR A O 1
ATOM 616 N N . ASN A 1 83 ? -8.354 5.783 4.043 1.00 96.81 83 ASN A N 1
ATOM 617 C CA . ASN A 1 83 ? -8.604 5.146 2.764 1.00 96.81 83 ASN A CA 1
ATOM 618 C C . ASN A 1 83 ? -7.329 5.209 1.920 1.00 96.81 83 ASN A C 1
ATOM 620 O O . ASN A 1 83 ? -6.831 6.305 1.654 1.00 96.81 83 ASN A O 1
ATOM 624 N N . TYR A 1 84 ? -6.820 4.052 1.514 1.00 96.50 84 TYR A N 1
ATOM 625 C CA . TYR A 1 84 ? -5.676 3.920 0.623 1.00 96.50 84 TYR A CA 1
ATOM 626 C C . TYR A 1 84 ? -6.153 3.557 -0.780 1.00 96.50 84 TYR A C 1
ATOM 628 O O . TYR A 1 84 ? -6.902 2.592 -0.973 1.00 96.50 84 TYR A O 1
ATOM 636 N N . CYS A 1 85 ? -5.690 4.324 -1.761 1.00 96.00 85 CYS A N 1
ATOM 637 C CA . CYS A 1 85 ? -5.982 4.104 -3.165 1.00 96.00 85 CYS A CA 1
ATOM 638 C C . CYS A 1 85 ? -4.735 3.547 -3.844 1.00 96.00 85 CYS A C 1
ATOM 640 O O . CYS A 1 85 ? -3.725 4.240 -3.974 1.00 96.00 85 CYS A O 1
ATOM 642 N N . PHE A 1 86 ? -4.813 2.297 -4.289 1.00 96.56 86 PHE A N 1
ATOM 643 C CA . PHE A 1 86 ? -3.745 1.649 -5.039 1.00 96.56 86 PHE A CA 1
ATOM 644 C C . PHE A 1 86 ? -4.128 1.472 -6.502 1.00 96.56 86 PHE A C 1
ATOM 646 O O . PHE A 1 86 ? -5.300 1.297 -6.850 1.00 96.56 86 PHE A O 1
ATOM 653 N N . ARG A 1 87 ? -3.104 1.450 -7.347 1.00 96.19 87 ARG A N 1
ATOM 654 C CA . ARG A 1 87 ? -3.192 1.021 -8.742 1.00 96.19 87 ARG A CA 1
ATOM 655 C C . ARG A 1 87 ? -2.016 0.113 -9.067 1.00 96.19 87 ARG A C 1
ATOM 657 O O . ARG A 1 87 ? -0.974 0.194 -8.424 1.00 96.19 87 ARG A O 1
ATOM 664 N N . GLU A 1 88 ? -2.174 -0.727 -10.075 1.00 96.00 88 GLU A N 1
ATOM 665 C CA . GLU A 1 88 ? -1.041 -1.436 -10.670 1.00 96.00 88 GLU A CA 1
ATOM 666 C C . GLU A 1 88 ? -0.188 -0.445 -11.476 1.00 96.00 88 GLU A C 1
ATOM 668 O O . GLU A 1 88 ? -0.702 0.544 -12.023 1.00 96.00 88 GLU A O 1
ATOM 673 N N . LYS A 1 89 ? 1.125 -0.688 -11.537 1.00 95.62 89 LYS A N 1
ATOM 674 C CA . LYS A 1 89 ? 1.990 0.015 -12.486 1.00 95.62 89 LYS A CA 1
ATOM 675 C C . LYS A 1 89 ? 1.496 -0.227 -13.902 1.00 95.62 89 LYS A C 1
ATOM 677 O O . LYS A 1 89 ? 1.168 -1.348 -14.289 1.00 95.62 89 LYS A O 1
ATOM 682 N N . THR A 1 90 ? 1.509 0.831 -14.692 1.00 95.50 90 THR A N 1
ATOM 683 C CA . THR A 1 90 ? 1.260 0.759 -16.126 1.00 95.50 90 THR A CA 1
ATOM 684 C C . THR A 1 90 ? 2.395 0.023 -16.835 1.00 95.50 90 THR A C 1
ATOM 686 O O . THR A 1 90 ? 3.533 -0.004 -16.361 1.00 95.50 90 THR A O 1
ATOM 689 N N . ASP A 1 91 ? 2.109 -0.515 -18.020 1.00 93.69 91 ASP A N 1
ATOM 690 C CA . ASP A 1 91 ? 3.128 -1.159 -18.857 1.00 93.69 91 ASP A CA 1
ATOM 691 C C . ASP A 1 91 ? 4.303 -0.218 -19.167 1.00 93.69 91 ASP A C 1
ATOM 693 O O . ASP A 1 91 ? 5.442 -0.662 -19.275 1.00 93.69 91 ASP A O 1
ATOM 697 N N . VAL A 1 92 ? 4.038 1.089 -19.289 1.00 95.38 92 VAL A N 1
ATOM 698 C CA . VAL A 1 92 ? 5.069 2.104 -19.547 1.00 95.38 92 VAL A CA 1
ATOM 699 C C . VAL A 1 92 ? 5.996 2.251 -18.346 1.00 95.38 92 VAL A C 1
ATOM 701 O O . VAL A 1 92 ? 7.202 2.148 -18.528 1.00 95.38 92 VAL A O 1
ATOM 704 N N . GLU A 1 93 ? 5.457 2.392 -17.132 1.00 94.31 93 GLU A N 1
ATOM 705 C CA . GLU A 1 93 ? 6.267 2.474 -15.903 1.00 94.31 93 GLU A CA 1
ATOM 706 C C . GLU A 1 93 ? 7.147 1.222 -15.733 1.00 94.31 93 GLU A C 1
ATOM 708 O O . GLU A 1 93 ? 8.332 1.319 -15.421 1.00 94.31 93 GLU A O 1
ATOM 713 N N . GLN A 1 94 ? 6.600 0.033 -16.010 1.00 92.19 94 GLN A N 1
ATOM 714 C CA . GLN A 1 94 ? 7.370 -1.216 -15.954 1.00 92.19 94 GLN A CA 1
ATOM 715 C C . GLN A 1 94 ? 8.466 -1.281 -17.031 1.00 92.19 94 GLN A C 1
ATOM 717 O O . GLN A 1 94 ? 9.551 -1.820 -16.798 1.00 92.19 94 GLN A O 1
ATOM 722 N N . LEU A 1 95 ? 8.194 -0.766 -18.233 1.00 93.88 95 LEU A N 1
ATOM 723 C CA . LEU A 1 95 ? 9.182 -0.694 -19.309 1.00 93.88 95 LEU A CA 1
ATOM 724 C C . LEU A 1 95 ? 10.294 0.302 -18.984 1.00 93.88 95 LEU A C 1
ATOM 726 O O . LEU A 1 95 ? 11.453 -0.029 -19.212 1.00 93.88 95 LEU A O 1
ATOM 730 N N . GLU A 1 96 ? 9.966 1.469 -18.434 1.00 93.62 96 GLU A N 1
ATOM 731 C CA . GLU A 1 96 ? 10.942 2.478 -18.010 1.00 93.62 96 GLU A CA 1
ATOM 732 C C . GLU A 1 96 ? 11.903 1.912 -16.958 1.00 93.62 96 GLU A C 1
ATOM 734 O O . GLU A 1 96 ? 13.116 2.043 -17.112 1.00 93.62 96 GLU A O 1
ATOM 739 N N . GLU A 1 97 ? 11.397 1.186 -15.957 1.00 90.31 97 GLU A N 1
ATOM 740 C CA . GLU A 1 97 ? 12.239 0.518 -14.950 1.00 90.31 97 GLU A CA 1
ATOM 741 C C . GLU A 1 97 ? 13.173 -0.530 -15.568 1.00 90.31 97 GLU A C 1
ATOM 743 O O . GLU A 1 97 ? 14.355 -0.615 -15.225 1.00 90.31 97 GLU A O 1
ATOM 748 N N . ARG A 1 98 ? 12.666 -1.321 -16.519 1.00 91.44 98 ARG A N 1
ATOM 749 C CA . ARG A 1 98 ? 13.475 -2.323 -17.228 1.00 91.44 98 ARG A CA 1
ATOM 750 C C . ARG A 1 98 ? 14.529 -1.688 -18.127 1.00 91.44 98 ARG A C 1
ATOM 752 O O . ARG A 1 98 ? 15.628 -2.227 -18.218 1.00 91.44 98 ARG A O 1
ATOM 759 N N . VAL A 1 99 ? 14.197 -0.590 -18.804 1.00 93.69 99 VAL A N 1
ATOM 760 C CA . VAL A 1 99 ? 15.139 0.162 -19.643 1.00 93.69 99 VAL A CA 1
ATOM 761 C C . VAL A 1 99 ? 16.230 0.767 -18.771 1.00 93.69 99 VAL A C 1
ATOM 763 O O . VAL A 1 99 ? 17.396 0.526 -19.056 1.00 93.69 99 VAL A O 1
ATOM 766 N N . ALA A 1 100 ? 15.873 1.422 -17.664 1.00 90.88 100 ALA A N 1
ATOM 767 C CA . ALA A 1 100 ? 16.840 1.996 -16.732 1.00 90.88 100 ALA A CA 1
ATOM 768 C C . ALA A 1 100 ? 17.832 0.943 -16.201 1.00 90.88 100 ALA A C 1
ATOM 770 O O . ALA A 1 100 ? 19.038 1.173 -16.208 1.00 90.88 100 ALA A O 1
ATOM 771 N N . ALA A 1 101 ? 17.351 -0.248 -15.824 1.00 89.12 101 ALA A N 1
ATOM 772 C CA . ALA A 1 101 ? 18.220 -1.341 -15.373 1.00 89.12 101 ALA A CA 1
ATOM 773 C C . ALA A 1 101 ? 19.179 -1.849 -16.472 1.00 89.12 101 ALA A C 1
ATOM 775 O O . ALA A 1 101 ? 20.323 -2.231 -16.199 1.00 89.12 101 ALA A O 1
ATOM 776 N N . VAL A 1 102 ? 18.723 -1.868 -17.730 1.00 90.81 102 VAL A N 1
ATOM 777 C CA . VAL A 1 102 ? 19.554 -2.246 -18.886 1.00 90.81 102 VAL A CA 1
ATOM 778 C C . VAL A 1 102 ? 20.582 -1.161 -19.205 1.00 90.81 102 VAL A C 1
ATOM 780 O O . VAL A 1 102 ? 21.736 -1.492 -19.483 1.00 90.81 102 VAL A O 1
ATOM 783 N N . GLU A 1 103 ? 20.189 0.110 -19.160 1.00 90.12 103 GLU A N 1
ATOM 784 C CA . GLU A 1 103 ? 21.074 1.256 -19.384 1.00 90.12 103 GLU A CA 1
ATOM 785 C C . GLU A 1 103 ? 22.167 1.320 -18.314 1.00 90.12 103 GLU A C 1
ATOM 787 O O . GLU A 1 103 ? 23.341 1.356 -18.670 1.00 90.12 103 GLU A O 1
ATOM 792 N N . GLU A 1 104 ? 21.825 1.171 -17.030 1.00 85.19 104 GLU A N 1
ATOM 793 C CA . GLU A 1 104 ? 22.805 1.104 -15.934 1.00 85.19 104 GLU A CA 1
ATOM 794 C C . GLU A 1 104 ? 23.824 -0.030 -16.146 1.00 85.19 104 GLU A C 1
ATOM 796 O O . GLU A 1 104 ? 25.036 0.166 -16.029 1.00 85.19 104 GLU A O 1
ATOM 801 N N . THR A 1 105 ? 23.353 -1.220 -16.532 1.00 81.94 105 THR A N 1
ATOM 802 C CA . THR A 1 105 ? 24.240 -2.353 -16.840 1.00 81.94 105 THR A CA 1
ATOM 803 C C . THR A 1 105 ? 25.147 -2.047 -18.035 1.00 81.94 105 THR A C 1
ATOM 805 O O . THR A 1 105 ? 26.331 -2.393 -18.031 1.00 81.94 105 THR A O 1
ATOM 808 N N . THR A 1 106 ? 24.606 -1.401 -19.068 1.00 80.50 106 THR A N 1
ATOM 809 C CA . THR A 1 106 ? 25.348 -1.042 -20.283 1.00 80.50 106 THR A CA 1
ATOM 810 C C . THR A 1 106 ? 26.416 0.009 -19.990 1.00 80.50 106 THR A C 1
ATOM 812 O O . THR A 1 106 ? 27.541 -0.121 -20.480 1.00 80.50 106 THR A O 1
ATOM 815 N N . ASP A 1 107 ? 26.110 0.996 -19.153 1.00 79.56 107 ASP A N 1
ATOM 816 C CA . ASP A 1 107 ? 27.051 2.030 -18.728 1.00 79.56 107 ASP A CA 1
ATOM 817 C C . ASP A 1 107 ? 28.217 1.427 -17.938 1.00 79.56 107 ASP A C 1
ATOM 819 O O . ASP A 1 107 ? 29.376 1.709 -18.249 1.00 79.56 107 ASP A O 1
ATOM 823 N N . ILE A 1 108 ? 27.940 0.515 -16.998 1.00 74.75 108 ILE A N 1
ATOM 824 C CA . ILE A 1 108 ? 28.978 -0.214 -16.248 1.00 74.75 108 ILE A CA 1
ATOM 825 C C . ILE A 1 108 ? 29.877 -1.024 -17.193 1.00 74.75 108 ILE A C 1
ATOM 827 O O . ILE A 1 108 ? 31.103 -0.986 -17.077 1.00 74.75 108 ILE A O 1
ATOM 831 N N . LEU A 1 109 ? 29.293 -1.765 -18.140 1.00 75.31 109 LEU A N 1
ATOM 832 C CA . LEU A 1 109 ? 30.062 -2.557 -19.108 1.00 75.31 109 LEU A CA 1
ATOM 833 C C . LEU A 1 109 ? 30.912 -1.675 -20.027 1.00 75.31 109 LEU A C 1
ATOM 835 O O . LEU A 1 109 ? 32.046 -2.035 -20.345 1.00 75.31 109 LEU A O 1
ATOM 839 N N . THR A 1 110 ? 30.382 -0.523 -20.433 1.00 75.44 110 THR A N 1
ATOM 840 C CA . THR A 1 110 ? 31.091 0.433 -21.287 1.00 75.44 110 THR A CA 1
ATOM 841 C C . THR A 1 110 ? 32.248 1.076 -20.528 1.00 75.44 110 THR A C 1
ATOM 843 O O . THR A 1 110 ? 33.361 1.074 -21.044 1.00 75.44 110 THR A O 1
ATOM 846 N N . MET A 1 111 ? 32.044 1.529 -19.286 1.00 71.38 111 MET A N 1
ATOM 84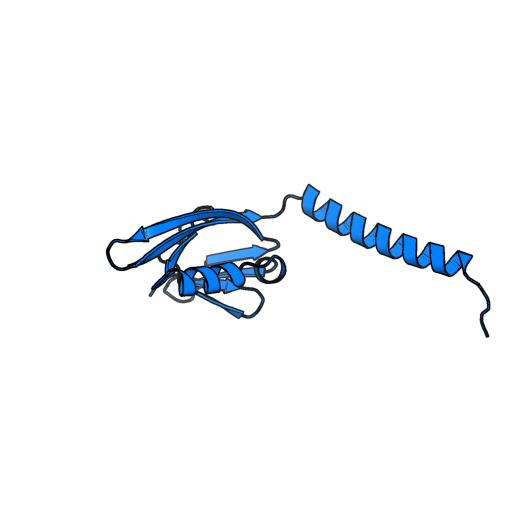7 C CA . MET A 1 111 ? 33.136 2.025 -18.434 1.00 71.38 111 MET A CA 1
ATOM 848 C C . MET A 1 111 ? 34.226 0.960 -18.241 1.00 71.38 111 MET A C 1
ATOM 850 O O . MET A 1 111 ? 35.385 1.219 -18.546 1.00 71.38 111 MET A O 1
ATOM 854 N N . ASN A 1 112 ? 33.863 -0.279 -17.889 1.00 68.88 112 ASN A N 1
ATOM 855 C CA . ASN A 1 112 ? 34.830 -1.379 -17.749 1.00 68.88 112 ASN A CA 1
ATOM 856 C C . ASN A 1 112 ? 35.631 -1.657 -19.037 1.00 68.88 112 ASN A C 1
ATOM 858 O O . ASN A 1 112 ? 36.805 -2.021 -18.973 1.00 68.88 112 ASN A O 1
ATOM 862 N N . ALA A 1 113 ? 35.017 -1.499 -20.213 1.00 73.38 113 ALA A N 1
ATOM 863 C CA . ALA A 1 113 ? 35.699 -1.684 -21.493 1.00 73.38 113 ALA A CA 1
ATOM 864 C C . ALA A 1 113 ? 36.684 -0.546 -21.824 1.00 73.38 113 ALA A C 1
ATOM 866 O O . ALA A 1 113 ? 37.688 -0.795 -22.494 1.00 73.38 113 ALA A O 1
ATOM 867 N N . LEU A 1 114 ? 36.417 0.684 -21.367 1.00 71.69 114 LEU A N 1
ATOM 868 C CA . LEU A 1 114 ? 37.332 1.822 -21.513 1.00 71.69 114 LEU A CA 1
ATOM 869 C C . LEU A 1 114 ? 38.456 1.825 -20.460 1.00 71.69 114 LEU A C 1
ATOM 871 O O . LEU A 1 114 ? 39.554 2.293 -20.766 1.00 71.69 114 LEU A O 1
ATOM 875 N N . ASP A 1 115 ? 38.211 1.265 -19.274 1.00 67.31 115 ASP A N 1
ATOM 876 C CA . ASP A 1 115 ? 39.116 1.341 -18.117 1.00 67.31 115 ASP A CA 1
ATOM 877 C C . ASP A 1 115 ? 40.195 0.242 -18.074 1.00 67.31 115 ASP A C 1
ATOM 879 O O . ASP A 1 115 ? 41.104 0.301 -17.245 1.00 67.31 115 ASP A O 1
ATOM 883 N N . GLY A 1 116 ? 40.166 -0.726 -18.997 1.00 58.94 116 GLY A N 1
ATOM 884 C CA . GLY A 1 116 ? 41.312 -1.599 -19.248 1.00 58.94 116 GLY A CA 1
ATOM 885 C C . GLY A 1 116 ? 40.965 -3.065 -19.449 1.00 58.94 116 GLY A C 1
ATOM 886 O O . GLY A 1 116 ? 40.797 -3.830 -18.503 1.00 58.94 116 GLY A O 1
ATOM 887 N N . GLY A 1 117 ? 41.041 -3.502 -20.705 1.00 56.53 117 GLY A N 1
ATOM 888 C CA . GLY A 1 117 ? 41.368 -4.886 -21.044 1.00 56.53 117 GLY A CA 1
ATOM 889 C C . GLY A 1 117 ? 42.816 -5.250 -20.681 1.00 56.53 117 GLY A C 1
ATOM 890 O O . GLY A 1 117 ? 43.552 -5.709 -21.550 1.00 56.53 117 GLY A O 1
ATOM 891 N N . GLU A 1 118 ? 43.238 -5.053 -19.429 1.00 52.69 118 GLU A N 1
ATOM 892 C CA . GLU A 1 118 ? 44.423 -5.714 -18.872 1.00 52.69 118 GLU A CA 1
ATOM 893 C C . GLU A 1 118 ? 43.949 -6.912 -18.040 1.00 52.69 118 GLU A C 1
ATOM 895 O O . GLU A 1 118 ? 43.703 -6.837 -16.838 1.00 52.69 118 GLU A O 1
ATOM 900 N N . LEU A 1 119 ? 43.762 -8.035 -18.736 1.00 50.25 119 LEU A N 1
ATOM 901 C CA . LEU A 1 119 ? 43.677 -9.347 -18.107 1.00 50.25 119 LEU A CA 1
ATOM 902 C C . LEU A 1 119 ? 45.086 -9.721 -17.625 1.00 50.25 119 LEU A C 1
ATOM 904 O O . LEU A 1 119 ? 46.012 -9.767 -18.437 1.00 50.25 119 LEU A O 1
ATOM 908 N N . VAL A 1 120 ? 45.234 -9.979 -16.322 1.00 46.06 120 VAL A N 1
ATOM 909 C CA . VAL A 1 120 ? 46.372 -10.740 -15.770 1.00 46.06 120 VAL A CA 1
ATOM 910 C C . VAL A 1 120 ? 46.297 -12.183 -16.258 1.00 46.06 120 VAL A C 1
ATOM 912 O O . VAL A 1 120 ? 45.176 -12.743 -16.237 1.00 46.06 120 VAL A O 1
#

Secondary structure (DSSP, 8-state):
--EEEE-TT--EEEESB-S-GGGEEEEESSHHHHHHHHHH--HHHHTEEEEE-TTS-EEEEEESEEEEEEEEEE-TTS-EEEEEEEEEPPHHHHHHHHHHHHHHHHHHHHHHHHH-----